Protein AF-A0A2V8R6W8-F1 (afdb_monomer)

Mean predicted aligned error: 9.96 Å

pLDDT: mean 87.08, std 14.96, range [40.53, 98.25]

Secondary structure (DSSP, 8-state):
---------SS---TT-SHHHHHHHHHHHHHHHHHHHHHHTTSPPPPPP--TTSSSSPPPTTT------SSSEEEEEE-TTHHHHHHHHHHTTSS-HHHHHHS-TTEEEEEEEEETTEEEEEEEETTTEEEEEEEES-HHHHHHHHHT----SS----

Solvent-accessible surface area (backbone atoms only — not comparable to full-atom values): 9866 Å² total; per-residue (Å²): 137,85,78,88,73,84,77,83,70,90,83,66,86,50,102,63,69,46,76,66,43,52,50,51,52,53,50,52,50,52,52,51,49,53,53,50,50,57,52,59,73,69,48,81,84,75,87,57,64,63,56,92,90,47,100,51,55,57,61,52,72,89,72,33,53,70,74,96,71,75,67,74,40,78,44,85,38,70,38,84,60,46,47,52,53,52,51,48,33,39,75,73,65,78,39,64,75,66,50,62,76,76,64,50,70,38,63,36,64,24,40,34,36,76,54,96,67,21,26,34,36,39,34,62,39,97,87,78,43,79,47,77,44,80,76,36,78,44,49,69,60,49,50,53,54,56,74,62,62,75,42,48,76,68,90,73,82,134

Structure (mmCIF, N/CA/C/O backbone):
data_AF-A0A2V8R6W8-F1
#
_entry.id   AF-A0A2V8R6W8-F1
#
loop_
_atom_site.group_PDB
_atom_site.id
_atom_site.type_symbol
_atom_site.label_atom_id
_atom_site.label_alt_id
_atom_site.label_comp_id
_atom_site.label_asym_id
_atom_site.label_entity_id
_atom_site.label_seq_id
_atom_site.pdbx_PDB_ins_code
_atom_site.Cartn_x
_atom_site.Cartn_y
_atom_site.Cartn_z
_atom_site.occupancy
_atom_site.B_iso_or_equiv
_atom_site.auth_seq_id
_atom_site.auth_comp_id
_atom_site.auth_asym_id
_atom_site.auth_atom_id
_atom_site.pdbx_PDB_model_num
ATOM 1 N N . MET A 1 1 ? -13.809 2.664 -42.658 1.00 40.53 1 MET A N 1
ATOM 2 C CA . MET A 1 1 ? -12.719 3.177 -43.516 1.00 40.53 1 MET A CA 1
ATOM 3 C C . MET A 1 1 ? -11.707 3.864 -42.614 1.00 40.53 1 MET A C 1
ATOM 5 O O . MET A 1 1 ? -11.888 5.026 -42.283 1.00 40.53 1 MET A O 1
ATOM 9 N N . PHE A 1 2 ? -10.714 3.120 -42.124 1.00 41.25 2 PHE A N 1
ATOM 10 C CA . PHE A 1 2 ? -9.588 3.692 -41.382 1.00 41.25 2 PHE A CA 1
ATOM 11 C C . PHE A 1 2 ? -8.553 4.145 -42.410 1.00 41.25 2 PHE A C 1
ATOM 13 O O . PHE A 1 2 ? -8.098 3.343 -43.218 1.00 41.25 2 PHE A O 1
ATOM 20 N N . SER A 1 3 ? -8.285 5.445 -42.442 1.00 47.53 3 SER A N 1
ATOM 21 C CA . SER A 1 3 ? -7.452 6.107 -43.441 1.00 47.53 3 SER A CA 1
ATOM 22 C C . SER A 1 3 ? -5.973 5.749 -43.295 1.00 47.53 3 SER A C 1
ATOM 24 O O . SER A 1 3 ? -5.399 5.900 -42.214 1.00 47.53 3 SER A O 1
ATOM 26 N N . ASP A 1 4 ? -5.373 5.370 -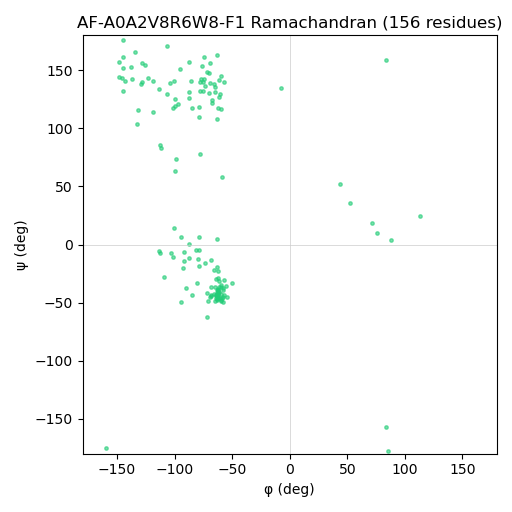44.422 1.00 49.09 4 ASP A N 1
ATOM 27 C CA . ASP A 1 4 ? -3.957 5.111 -44.704 1.00 49.09 4 ASP A CA 1
ATOM 28 C C . ASP A 1 4 ? -3.017 6.312 -44.437 1.00 49.09 4 ASP A C 1
ATOM 30 O O . ASP A 1 4 ? -2.298 6.775 -45.320 1.00 49.09 4 ASP A O 1
ATOM 34 N N . GLN A 1 5 ? -2.980 6.845 -43.213 1.00 49.41 5 GLN A N 1
ATOM 35 C CA . GLN A 1 5 ? -2.079 7.951 -42.840 1.00 49.41 5 GLN A CA 1
ATOM 36 C C . GLN A 1 5 ? -0.815 7.515 -42.080 1.00 49.41 5 GLN A C 1
ATOM 38 O O . GLN A 1 5 ? -0.087 8.354 -41.552 1.00 49.41 5 GLN A O 1
ATOM 43 N N . PHE A 1 6 ? -0.485 6.219 -42.064 1.00 50.97 6 PHE A N 1
ATOM 44 C CA . PHE A 1 6 ? 0.754 5.724 -41.441 1.00 50.97 6 PHE A CA 1
ATOM 45 C C . PHE A 1 6 ? 1.986 5.708 -42.362 1.00 50.97 6 PHE A C 1
ATOM 47 O O . PHE A 1 6 ? 3.076 5.363 -41.912 1.00 50.97 6 PHE A O 1
ATOM 54 N N . ARG A 1 7 ? 1.875 6.136 -43.626 1.00 53.06 7 ARG A N 1
ATOM 55 C CA . ARG A 1 7 ? 3.033 6.313 -44.522 1.00 53.06 7 ARG A CA 1
ATOM 56 C C . ARG A 1 7 ? 3.473 7.775 -44.588 1.00 53.06 7 ARG A C 1
ATOM 58 O O . ARG A 1 7 ? 3.272 8.469 -45.579 1.00 53.06 7 ARG A O 1
ATOM 65 N N . ARG A 1 8 ? 4.111 8.258 -43.519 1.00 51.81 8 ARG A N 1
ATOM 66 C CA . ARG A 1 8 ? 4.866 9.522 -43.552 1.00 51.81 8 ARG A CA 1
ATOM 67 C C . ARG A 1 8 ? 6.233 9.270 -44.206 1.00 51.81 8 ARG A C 1
ATOM 69 O O . ARG A 1 8 ? 7.085 8.639 -43.589 1.00 51.81 8 ARG A O 1
ATOM 76 N N . GLY A 1 9 ? 6.444 9.787 -45.421 1.00 54.50 9 GLY A N 1
ATOM 77 C CA . GLY A 1 9 ? 7.794 10.077 -45.938 1.00 54.50 9 GLY A CA 1
ATOM 78 C C . GLY A 1 9 ? 8.336 9.259 -47.120 1.00 54.50 9 GLY A C 1
ATOM 79 O O . GLY A 1 9 ? 9.550 9.180 -47.263 1.00 54.50 9 GLY A O 1
ATOM 80 N N . GLU A 1 10 ? 7.506 8.664 -47.984 1.00 53.38 10 GLU A N 1
ATOM 81 C CA . GLU A 1 10 ? 8.008 7.865 -49.127 1.00 53.38 10 GLU A CA 1
ATOM 82 C C . GLU A 1 10 ? 8.436 8.686 -50.370 1.00 53.38 10 GLU A C 1
ATOM 84 O O . GLU A 1 10 ? 8.981 8.107 -51.312 1.00 53.38 10 GLU A O 1
ATOM 89 N N . THR A 1 11 ? 8.260 10.017 -50.396 1.00 51.22 11 THR A N 1
ATOM 90 C CA . THR A 1 11 ? 8.500 10.835 -51.608 1.00 51.22 11 THR A CA 1
ATOM 91 C C . THR A 1 11 ? 9.799 11.646 -51.647 1.00 51.22 11 THR A C 1
ATOM 93 O O . THR A 1 11 ? 10.135 12.133 -52.720 1.00 51.22 11 THR A O 1
ATOM 96 N N . ASP A 1 12 ? 10.591 11.716 -50.571 1.00 53.25 12 ASP A N 1
ATOM 97 C CA . ASP A 1 12 ? 11.898 12.402 -50.582 1.00 53.25 12 ASP A CA 1
ATOM 98 C C . ASP A 1 12 ? 13.061 11.411 -50.446 1.00 53.25 12 ASP A C 1
ATOM 100 O O . ASP A 1 12 ? 13.617 11.153 -49.372 1.00 53.25 12 ASP A O 1
ATOM 104 N N . LYS A 1 13 ? 13.446 10.832 -51.588 1.00 53.00 13 LYS A N 1
ATOM 105 C CA . LYS A 1 13 ? 14.647 9.999 -51.722 1.00 53.00 13 LYS A CA 1
ATOM 106 C C . LYS A 1 13 ? 15.896 10.874 -51.799 1.00 53.00 13 LYS A C 1
ATOM 108 O O . LYS A 1 13 ? 16.492 11.030 -52.862 1.00 53.00 13 LYS A O 1
ATOM 113 N N . ASN A 1 14 ? 16.334 11.381 -50.652 1.00 54.47 14 ASN A N 1
ATOM 114 C CA . ASN A 1 14 ? 17.719 11.796 -50.478 1.00 54.47 14 ASN A CA 1
ATOM 115 C C . ASN A 1 14 ? 18.539 10.561 -50.058 1.00 54.47 14 ASN A C 1
ATOM 117 O O . ASN A 1 14 ? 18.069 9.728 -49.291 1.00 54.47 14 ASN A O 1
ATOM 121 N N . LYS A 1 15 ? 19.768 10.377 -50.552 1.00 52.00 15 LYS A N 1
ATOM 122 C CA . LYS A 1 15 ? 20.541 9.113 -50.400 1.00 52.00 15 LYS A CA 1
ATOM 123 C C . LYS A 1 15 ? 20.910 8.714 -48.949 1.00 52.00 15 LYS A C 1
ATOM 125 O O . LYS A 1 15 ? 21.586 7.709 -48.745 1.00 52.00 15 LYS A O 1
ATOM 130 N N . LEU A 1 16 ? 20.441 9.463 -47.950 1.00 52.97 16 LEU A N 1
ATOM 131 C CA . LEU A 1 16 ? 20.618 9.237 -46.512 1.00 52.97 16 LEU A CA 1
ATOM 132 C C . LEU A 1 16 ? 19.304 8.874 -45.779 1.00 52.97 16 LEU A C 1
ATOM 134 O O . LEU A 1 16 ? 19.350 8.486 -44.613 1.00 52.97 16 LEU A O 1
ATOM 138 N N . THR A 1 17 ? 18.141 8.943 -46.439 1.00 52.72 17 THR A N 1
ATOM 139 C CA . THR A 1 17 ? 16.805 8.771 -45.835 1.00 52.72 17 THR A CA 1
ATOM 140 C C . THR A 1 17 ? 16.246 7.360 -46.062 1.00 52.72 17 THR A C 1
ATOM 142 O O . THR A 1 17 ? 15.238 7.151 -46.727 1.00 52.72 17 THR A O 1
ATOM 145 N N . GLY A 1 18 ? 16.920 6.341 -45.524 1.00 62.50 18 GLY A N 1
ATOM 146 C CA . GLY A 1 18 ? 16.451 4.950 -45.598 1.00 62.50 18 GLY A CA 1
ATOM 147 C C . GLY A 1 18 ? 16.772 4.134 -44.347 1.00 62.50 18 GLY A C 1
ATOM 148 O O . GLY A 1 18 ? 17.484 4.598 -43.457 1.00 62.50 18 GLY A O 1
ATOM 149 N N . VAL A 1 19 ? 16.302 2.880 -44.299 1.00 60.59 19 VAL A N 1
ATOM 150 C CA . VAL A 1 19 ? 16.479 1.938 -43.166 1.00 60.59 19 VAL A CA 1
ATOM 151 C C . VAL A 1 19 ? 17.943 1.822 -42.710 1.00 60.59 19 VAL A C 1
ATOM 153 O O . VAL A 1 19 ? 18.207 1.667 -41.523 1.00 60.59 19 VAL A O 1
ATOM 156 N N . ARG A 1 20 ? 18.917 1.938 -43.625 1.00 60.66 20 ARG A N 1
ATOM 157 C CA . ARG A 1 20 ? 20.353 1.918 -43.287 1.00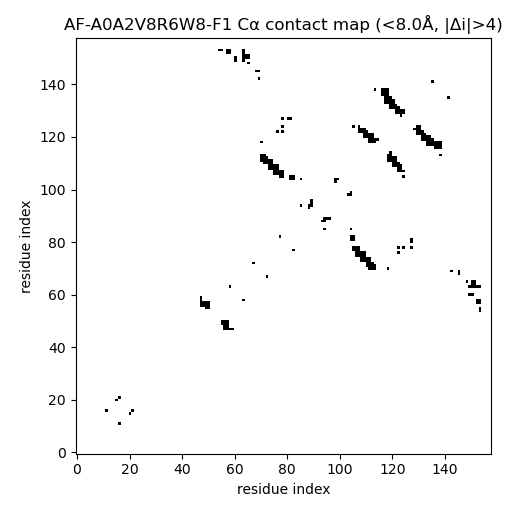 60.66 20 ARG A CA 1
ATOM 158 C C . ARG A 1 20 ? 20.820 3.189 -42.571 1.00 60.66 20 ARG A C 1
ATOM 160 O O . ARG A 1 20 ? 21.553 3.075 -41.599 1.00 60.66 20 ARG A O 1
ATOM 167 N N . GLY A 1 21 ? 20.364 4.368 -43.001 1.00 71.00 21 GLY A N 1
ATOM 168 C CA . GLY A 1 21 ? 20.639 5.633 -42.311 1.00 71.00 21 GLY A CA 1
ATOM 169 C C . GLY A 1 21 ? 20.006 5.658 -40.920 1.00 71.00 21 GLY A C 1
ATOM 170 O O . GLY A 1 21 ? 20.681 5.964 -39.943 1.00 71.00 21 GLY A O 1
ATOM 171 N N . SER A 1 22 ? 18.753 5.201 -40.812 1.00 79.44 22 SER A N 1
ATOM 172 C CA . SER A 1 22 ? 18.066 5.027 -39.525 1.00 79.44 22 SER A CA 1
ATOM 173 C C . SER A 1 22 ? 18.815 4.069 -38.590 1.00 79.44 22 SER A C 1
ATOM 175 O O . SER A 1 22 ? 19.041 4.423 -37.436 1.00 79.44 22 SER A O 1
ATOM 177 N N . LYS A 1 23 ? 19.280 2.912 -39.089 1.00 79.75 23 LYS A N 1
ATOM 178 C CA . LYS A 1 23 ? 20.081 1.958 -38.303 1.00 79.75 23 LYS A CA 1
ATOM 179 C C . LYS A 1 23 ? 21.416 2.540 -37.840 1.00 79.75 23 LYS A C 1
ATOM 181 O O . LYS A 1 23 ? 21.829 2.271 -36.717 1.00 79.75 23 LYS A O 1
ATO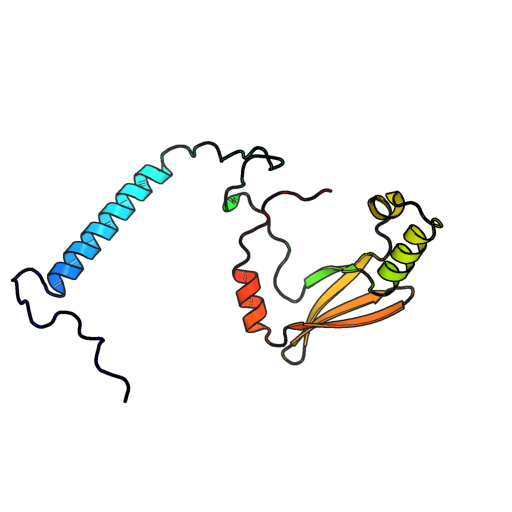M 186 N N . ILE A 1 24 ? 22.102 3.320 -38.675 1.00 86.50 24 ILE A N 1
ATOM 187 C CA . ILE A 1 24 ? 23.367 3.963 -38.289 1.00 86.50 24 ILE A CA 1
ATOM 188 C C . ILE A 1 24 ? 23.115 4.978 -37.174 1.00 86.50 24 ILE A C 1
ATOM 190 O O . ILE A 1 24 ? 23.781 4.917 -36.144 1.00 86.50 24 ILE A O 1
ATOM 194 N N . VAL A 1 25 ? 22.117 5.851 -37.336 1.00 88.69 25 VAL A N 1
ATOM 195 C CA . VAL A 1 25 ? 21.757 6.844 -36.315 1.00 88.69 25 VAL A CA 1
ATOM 196 C C . VAL A 1 25 ? 21.354 6.159 -35.011 1.00 88.69 25 VAL A C 1
ATOM 198 O O . VAL A 1 25 ? 21.902 6.495 -33.969 1.00 88.69 25 VAL A O 1
ATOM 201 N N . SER A 1 26 ? 20.482 5.146 -35.055 1.00 87.75 26 SER A N 1
ATOM 202 C CA . SER A 1 26 ? 20.049 4.438 -33.84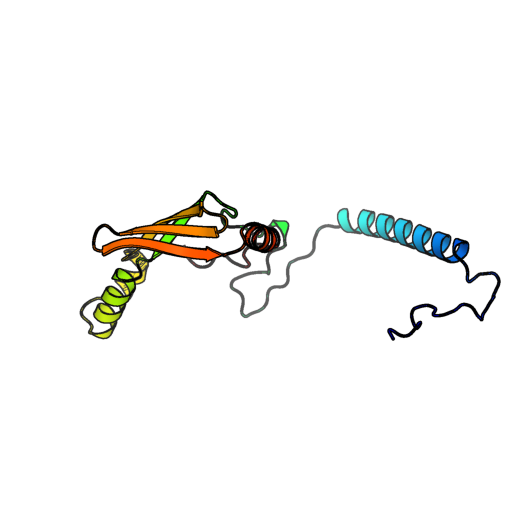4 1.00 87.75 26 SER A CA 1
ATOM 203 C C . SER A 1 26 ? 21.206 3.732 -33.136 1.00 87.75 26 SER A C 1
ATOM 205 O O . SER A 1 26 ? 21.272 3.743 -31.910 1.00 87.75 26 SER A O 1
ATOM 207 N N . THR A 1 27 ? 22.135 3.142 -33.895 1.00 91.56 27 THR A N 1
ATOM 208 C CA . THR A 1 27 ? 23.307 2.458 -33.326 1.00 91.56 27 THR A CA 1
ATOM 209 C C . THR A 1 27 ? 24.262 3.458 -32.681 1.00 91.56 27 THR A C 1
ATOM 211 O O . THR A 1 27 ? 24.726 3.233 -31.567 1.00 91.56 27 THR A O 1
ATOM 214 N N . LEU A 1 28 ? 24.520 4.590 -33.342 1.00 94.81 28 LEU A N 1
ATOM 215 C CA . LEU A 1 28 ? 25.341 5.661 -32.779 1.00 94.81 28 LEU A CA 1
ATOM 216 C C . LEU A 1 28 ? 24.707 6.243 -31.511 1.00 94.81 28 LEU A C 1
ATOM 218 O O . LEU A 1 28 ? 25.413 6.453 -30.526 1.00 94.81 28 LEU A O 1
ATOM 222 N N . SER A 1 29 ? 23.388 6.449 -31.500 1.00 94.69 29 SER A N 1
ATOM 223 C CA . SER A 1 29 ? 22.660 6.908 -30.314 1.00 94.69 29 SER A CA 1
ATOM 224 C C . SER A 1 29 ? 22.742 5.913 -29.153 1.00 94.69 29 SER A C 1
ATOM 226 O O . SER A 1 29 ? 22.984 6.338 -28.027 1.00 94.69 29 SER A O 1
ATOM 228 N N . ASP A 1 30 ? 22.596 4.606 -29.402 1.00 94.69 30 ASP A N 1
ATOM 229 C CA . ASP A 1 30 ? 22.715 3.574 -28.359 1.00 94.69 30 ASP A CA 1
ATOM 230 C C . ASP A 1 30 ? 24.128 3.532 -27.755 1.00 94.69 30 ASP A C 1
ATOM 232 O O . ASP A 1 30 ? 24.295 3.498 -26.534 1.00 94.69 30 ASP A O 1
ATOM 236 N N . VAL A 1 31 ? 25.162 3.619 -28.598 1.00 96.25 31 VAL A N 1
ATOM 237 C CA . VAL A 1 31 ? 26.558 3.687 -28.142 1.00 96.25 31 VAL A CA 1
ATOM 238 C C . VAL A 1 31 ? 26.808 4.954 -27.325 1.00 96.25 31 VAL A C 1
ATOM 240 O O . VAL A 1 31 ? 27.371 4.872 -26.231 1.00 96.25 31 VAL A O 1
ATOM 243 N N . ALA A 1 32 ? 26.358 6.113 -27.810 1.00 96.62 32 ALA A N 1
ATOM 244 C CA . ALA A 1 32 ? 26.491 7.378 -27.094 1.00 96.62 32 ALA A CA 1
ATOM 245 C C . ALA A 1 32 ? 25.783 7.333 -25.730 1.00 96.62 32 ALA A C 1
ATOM 247 O O . ALA A 1 32 ? 26.353 7.755 -24.724 1.00 96.62 32 ALA A O 1
ATOM 248 N N . TRP A 1 33 ? 24.581 6.754 -25.669 1.00 96.19 33 TRP A N 1
ATOM 249 C CA . TRP A 1 33 ? 23.827 6.586 -24.428 1.00 96.19 33 TRP A CA 1
ATOM 250 C C . TRP A 1 33 ? 24.539 5.670 -23.430 1.00 96.19 33 TRP A C 1
ATOM 252 O O . TRP A 1 33 ? 24.643 6.000 -22.248 1.00 96.19 33 TRP A O 1
ATOM 262 N N . LYS A 1 34 ? 25.088 4.543 -23.895 1.00 96.44 34 LYS A N 1
ATOM 263 C CA . LYS A 1 34 ? 25.870 3.624 -23.054 1.00 96.44 34 LYS A CA 1
ATOM 264 C C . LYS A 1 34 ? 27.138 4.282 -22.517 1.00 96.44 34 LYS A C 1
ATOM 266 O O . LYS A 1 34 ? 27.444 4.116 -21.336 1.00 96.44 34 LYS A O 1
ATOM 271 N N . ALA A 1 35 ? 27.847 5.054 -23.341 1.00 96.38 35 ALA A N 1
ATOM 272 C CA . ALA A 1 35 ? 29.013 5.820 -22.907 1.00 96.38 35 ALA A CA 1
ATOM 273 C C . ALA A 1 35 ? 28.631 6.873 -21.853 1.00 96.38 35 ALA A C 1
ATOM 275 O O . ALA A 1 35 ? 29.243 6.919 -20.785 1.00 96.38 35 ALA A O 1
ATOM 276 N N . PHE A 1 36 ? 27.566 7.644 -22.101 1.00 95.75 36 PHE A N 1
ATOM 277 C CA . PHE A 1 36 ? 27.028 8.621 -21.154 1.00 95.75 36 PHE A CA 1
ATOM 278 C C . PHE A 1 36 ? 26.640 7.972 -19.819 1.00 95.75 36 PHE A C 1
ATOM 280 O O . PHE A 1 36 ? 27.096 8.414 -18.767 1.00 95.75 36 PHE A O 1
ATOM 287 N N . GLN A 1 37 ? 25.878 6.873 -19.842 1.00 93.94 37 GLN A N 1
ATOM 288 C CA . GLN A 1 37 ? 25.517 6.142 -18.625 1.00 93.94 37 GLN A CA 1
ATOM 289 C C . GLN A 1 37 ? 26.738 5.590 -17.886 1.00 93.94 37 GLN A C 1
ATOM 291 O O . GLN A 1 37 ? 26.749 5.572 -16.658 1.00 93.94 37 GLN A O 1
ATOM 296 N N . SER A 1 38 ? 27.764 5.139 -18.612 1.00 94.94 38 SER A N 1
ATOM 297 C CA . SER A 1 38 ? 29.005 4.642 -18.016 1.00 94.94 38 SER A CA 1
ATOM 298 C C . SER A 1 38 ? 29.711 5.733 -17.210 1.00 94.94 38 SER A C 1
ATOM 300 O O . SER A 1 38 ? 30.216 5.462 -16.123 1.00 94.94 38 SER A O 1
ATOM 302 N N . VAL A 1 39 ? 29.738 6.969 -17.712 1.00 94.19 39 VAL A N 1
ATOM 303 C CA . VAL A 1 39 ? 30.275 8.118 -16.970 1.00 94.19 39 VAL A CA 1
ATOM 304 C C . VAL A 1 39 ? 29.346 8.492 -15.815 1.00 94.19 39 VAL A C 1
ATOM 306 O O . VAL A 1 39 ? 29.807 8.590 -14.682 1.00 94.19 39 VAL A O 1
ATOM 309 N N . ASN A 1 40 ? 28.040 8.611 -16.068 1.00 91.19 40 ASN A N 1
ATOM 310 C CA . ASN A 1 40 ? 27.051 9.017 -15.067 1.00 91.19 40 ASN A CA 1
ATOM 311 C C . ASN A 1 40 ? 27.034 8.095 -13.834 1.00 91.19 40 ASN A C 1
ATOM 313 O O . ASN A 1 40 ? 26.921 8.579 -12.719 1.00 91.19 40 ASN A O 1
ATOM 317 N N . LYS A 1 41 ? 27.210 6.777 -14.018 1.00 88.00 41 LYS A N 1
ATOM 318 C CA . LYS A 1 41 ? 27.275 5.795 -12.917 1.00 88.00 41 LYS A CA 1
ATOM 319 C C . LYS A 1 41 ? 28.576 5.834 -12.104 1.00 88.00 41 LYS A C 1
ATOM 321 O O . LYS A 1 41 ? 2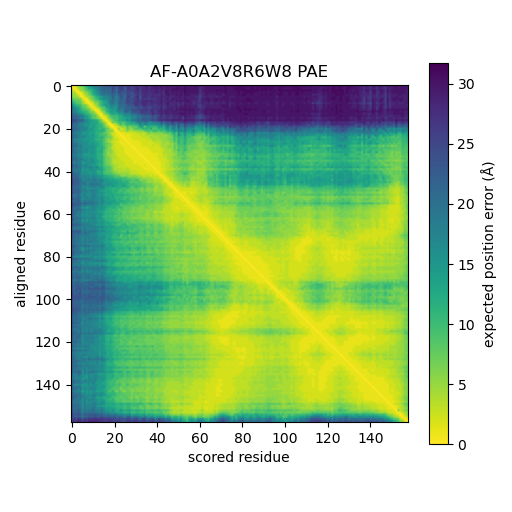8.629 5.221 -11.045 1.00 88.00 41 LYS A O 1
ATOM 326 N N . ARG A 1 42 ? 29.641 6.468 -12.611 1.00 92.56 42 ARG A N 1
ATOM 327 C CA . ARG A 1 42 ? 30.928 6.608 -11.899 1.00 92.56 42 ARG A CA 1
ATOM 328 C C . ARG A 1 42 ? 31.024 7.901 -11.099 1.00 92.56 42 ARG A C 1
ATOM 330 O O . ARG A 1 42 ? 31.872 7.996 -10.218 1.00 92.56 42 ARG A O 1
ATOM 337 N N . LEU A 1 43 ? 30.209 8.895 -11.438 1.00 89.75 43 LEU A N 1
ATOM 338 C CA . LEU A 1 43 ? 30.125 10.124 -10.667 1.00 89.75 43 LEU A CA 1
ATOM 339 C C . LEU A 1 43 ? 29.325 9.856 -9.386 1.00 89.75 43 LEU A C 1
ATOM 341 O O . LEU A 1 43 ? 28.334 9.125 -9.443 1.00 89.75 43 LEU A O 1
ATOM 345 N N . PRO A 1 44 ? 29.742 10.418 -8.239 1.00 85.50 44 PRO A N 1
ATOM 346 C 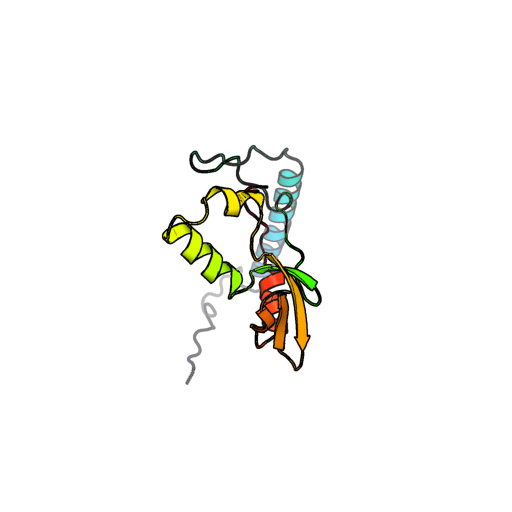CA . PRO A 1 44 ? 28.970 10.300 -7.014 1.00 85.50 44 PRO A CA 1
ATOM 347 C C . PRO A 1 44 ? 27.602 10.953 -7.207 1.00 85.50 44 PRO A C 1
ATOM 349 O O . PRO A 1 44 ? 27.478 11.991 -7.865 1.00 85.50 44 PRO A O 1
ATOM 352 N N . GLU A 1 45 ? 26.571 10.338 -6.636 1.00 83.62 45 GLU A N 1
ATOM 353 C CA . GLU A 1 45 ? 25.227 10.893 -6.700 1.00 83.62 45 GLU A CA 1
ATOM 354 C C . GLU A 1 45 ? 25.159 12.232 -5.953 1.00 83.62 45 GLU A C 1
ATOM 356 O O . GLU A 1 45 ? 25.692 12.378 -4.853 1.00 83.62 45 GLU A O 1
ATOM 361 N N . GLY A 1 46 ? 24.508 13.222 -6.566 1.00 84.75 46 GLY A N 1
ATOM 362 C CA . GLY A 1 46 ? 24.279 14.524 -5.943 1.00 84.75 46 GLY A CA 1
ATOM 363 C C . GLY A 1 46 ? 23.190 14.482 -4.870 1.00 84.75 46 GLY A C 1
ATOM 364 O O . GLY A 1 46 ? 22.331 13.590 -4.857 1.00 84.75 46 GLY A O 1
ATOM 365 N N . GLU A 1 47 ? 23.185 15.500 -4.009 1.00 85.62 47 GLU A N 1
ATOM 366 C CA . GLU A 1 47 ? 22.177 15.650 -2.959 1.00 85.62 47 GLU A CA 1
ATOM 367 C C . GLU A 1 47 ? 20.754 15.684 -3.536 1.00 85.62 47 GLU A C 1
ATOM 369 O O . GLU A 1 47 ? 20.480 16.263 -4.593 1.00 85.62 47 GLU A O 1
ATOM 374 N N . ALA A 1 48 ? 19.824 15.028 -2.843 1.00 88.75 48 ALA A N 1
ATOM 375 C CA . ALA A 1 48 ? 18.422 15.050 -3.223 1.00 88.75 48 ALA A CA 1
ATOM 376 C C . ALA A 1 48 ? 17.784 16.417 -2.938 1.00 88.75 48 ALA A C 1
ATOM 378 O O . ALA A 1 48 ? 18.124 17.107 -1.978 1.00 88.75 48 ALA A O 1
ATOM 379 N N . ILE A 1 49 ? 16.802 16.788 -3.761 1.00 91.69 49 ILE A N 1
ATOM 380 C CA . ILE A 1 49 ? 16.043 18.028 -3.586 1.00 91.69 49 ILE A CA 1
ATOM 381 C C . ILE A 1 49 ? 15.340 17.987 -2.224 1.00 91.69 49 ILE A C 1
ATOM 383 O O . ILE A 1 49 ? 14.629 17.029 -1.914 1.00 91.69 49 ILE A O 1
ATOM 387 N N . ARG A 1 50 ? 15.510 19.049 -1.430 1.00 92.38 50 ARG A N 1
ATOM 388 C CA . ARG A 1 50 ? 14.880 19.207 -0.115 1.00 92.38 50 ARG A CA 1
ATOM 389 C C . ARG A 1 50 ? 13.862 20.351 -0.138 1.00 92.38 50 ARG A C 1
ATOM 391 O O . ARG A 1 50 ? 14.209 21.490 0.182 1.00 92.38 50 ARG A O 1
ATOM 398 N N . PRO A 1 51 ? 12.613 20.091 -0.554 1.00 91.50 51 PRO A N 1
ATOM 399 C CA . PRO A 1 51 ? 11.591 21.125 -0.554 1.00 91.50 51 PRO A CA 1
ATOM 400 C C . PRO A 1 51 ? 11.190 21.490 0.882 1.00 91.50 51 PRO A C 1
ATOM 402 O O . PRO A 1 51 ? 11.160 20.639 1.765 1.00 91.50 51 PRO A O 1
ATOM 405 N N . LYS A 1 52 ? 10.831 22.760 1.112 1.00 94.38 52 LYS A N 1
ATOM 406 C CA . LYS A 1 52 ? 10.481 23.275 2.452 1.00 94.38 52 LYS A CA 1
ATOM 407 C C . LYS A 1 52 ? 9.247 22.613 3.080 1.00 94.38 52 LYS A C 1
ATOM 409 O O . LYS A 1 52 ? 9.091 22.674 4.290 1.00 94.38 52 LYS A O 1
ATOM 414 N N . TRP A 1 53 ? 8.364 22.035 2.264 1.00 89.62 53 TRP A N 1
ATOM 415 C CA . TRP A 1 53 ? 7.121 21.402 2.715 1.00 89.62 53 TRP A CA 1
ATOM 416 C C . TRP A 1 53 ? 7.291 19.928 3.109 1.00 89.62 53 TRP A C 1
ATOM 418 O O . TRP A 1 53 ? 6.371 19.355 3.684 1.00 89.62 53 TRP A O 1
ATOM 428 N N . ALA A 1 54 ? 8.428 19.303 2.791 1.00 90.00 54 ALA A N 1
ATOM 429 C CA . ALA A 1 54 ? 8.663 17.893 3.078 1.00 90.00 54 ALA A CA 1
ATOM 430 C C . ALA A 1 54 ? 9.425 17.705 4.401 1.00 90.00 54 ALA A C 1
ATOM 432 O O . ALA A 1 54 ? 10.258 18.544 4.754 1.00 90.00 54 ALA A O 1
ATOM 433 N N . PRO A 1 55 ? 9.214 16.578 5.106 1.00 89.06 55 PRO A N 1
ATOM 434 C CA . PRO A 1 55 ? 9.937 16.279 6.343 1.00 89.06 55 PRO A CA 1
ATOM 435 C C . PRO A 1 55 ? 11.445 16.059 6.119 1.00 89.06 55 PRO A C 1
ATOM 437 O O . PRO A 1 55 ? 12.242 16.231 7.039 1.00 89.06 55 PRO A O 1
ATOM 440 N N . GLY A 1 56 ? 11.863 15.719 4.895 1.00 88.88 56 GLY A N 1
ATOM 441 C CA . GLY A 1 56 ? 13.261 15.488 4.536 1.00 88.88 56 GLY A CA 1
ATOM 442 C C . GLY A 1 56 ? 13.523 15.610 3.029 1.00 88.88 56 GLY A C 1
ATOM 443 O O . GLY A 1 56 ? 12.626 15.994 2.275 1.00 88.88 56 GLY A O 1
ATOM 444 N N . PRO A 1 57 ? 14.756 15.319 2.576 1.00 91.62 57 PRO A N 1
ATOM 445 C CA . PRO A 1 57 ? 15.084 15.234 1.153 1.00 91.62 57 PRO A CA 1
ATOM 446 C C . PRO A 1 57 ? 14.252 14.156 0.448 1.00 91.62 57 PRO A C 1
ATOM 448 O O . PRO A 1 57 ? 13.961 13.120 1.040 1.00 91.62 57 PRO A O 1
ATOM 451 N N . LEU A 1 58 ? 13.881 14.384 -0.815 1.00 90.50 58 LEU A N 1
ATOM 452 C CA . LEU A 1 58 ? 13.129 13.399 -1.599 1.00 90.50 58 LEU A CA 1
ATOM 453 C C . LEU A 1 58 ? 13.929 12.097 -1.764 1.00 90.50 58 LEU A C 1
ATOM 455 O O . LEU A 1 58 ? 15.053 12.128 -2.265 1.00 90.50 58 LEU A O 1
ATOM 459 N N . LEU A 1 59 ? 13.323 10.961 -1.408 1.00 90.75 59 LEU A N 1
ATOM 460 C CA . LEU A 1 59 ? 13.961 9.650 -1.531 1.00 90.75 59 LEU A CA 1
ATOM 461 C C . LEU A 1 59 ? 14.205 9.265 -2.993 1.00 90.75 59 LEU A C 1
ATOM 463 O O . LEU A 1 59 ? 13.325 9.413 -3.858 1.00 90.75 59 LEU A O 1
ATOM 467 N N . LYS A 1 60 ? 15.384 8.696 -3.256 1.00 89.19 60 LYS A N 1
ATOM 468 C CA . LYS A 1 60 ? 15.691 8.033 -4.528 1.00 89.19 60 LYS A CA 1
ATOM 469 C C . LYS A 1 60 ? 14.884 6.746 -4.648 1.00 89.19 60 LYS A C 1
ATOM 471 O O . LYS A 1 60 ? 14.495 6.151 -3.650 1.00 89.19 60 LYS A O 1
ATOM 476 N N . SER A 1 61 ? 14.654 6.275 -5.872 1.00 88.50 61 SER A N 1
ATOM 477 C CA . SER A 1 61 ? 13.820 5.089 -6.121 1.00 88.50 61 SER A CA 1
ATOM 478 C C . SER A 1 61 ? 14.271 3.843 -5.351 1.00 88.50 61 SER A C 1
ATOM 480 O O . SER A 1 61 ? 13.422 3.090 -4.890 1.00 88.50 61 SER A O 1
ATOM 482 N N . TYR A 1 62 ? 15.580 3.647 -5.175 1.00 88.31 62 TYR A N 1
ATOM 483 C CA . TYR A 1 62 ? 16.151 2.508 -4.448 1.00 88.31 62 TYR A CA 1
ATOM 484 C C . TYR A 1 62 ? 16.112 2.658 -2.915 1.00 88.31 62 TYR A C 1
ATOM 486 O O . TYR A 1 62 ? 16.350 1.687 -2.206 1.00 88.31 62 TYR A O 1
ATOM 494 N N . GLU A 1 63 ? 15.824 3.854 -2.395 1.00 89.56 63 GLU A N 1
ATOM 495 C CA . GLU A 1 63 ? 15.680 4.124 -0.953 1.00 89.56 63 GLU A CA 1
ATOM 496 C C . GLU A 1 63 ? 14.229 3.967 -0.489 1.00 89.56 63 GLU A C 1
ATOM 498 O O . GLU A 1 63 ? 13.944 3.920 0.710 1.00 89.56 63 GLU A O 1
ATOM 503 N N . ARG A 1 64 ? 13.287 3.912 -1.435 1.00 91.31 64 ARG A N 1
ATOM 504 C CA . ARG A 1 64 ? 11.865 3.801 -1.129 1.00 91.31 64 ARG A CA 1
ATOM 505 C C . ARG A 1 64 ? 11.538 2.392 -0.657 1.00 91.31 64 ARG A C 1
ATOM 507 O O . ARG A 1 64 ? 11.950 1.398 -1.247 1.00 91.31 64 ARG A O 1
ATOM 514 N N . SER A 1 65 ? 10.726 2.314 0.390 1.00 90.38 65 SER A N 1
ATOM 515 C CA . SER A 1 65 ? 10.188 1.047 0.889 1.00 90.38 65 SER A CA 1
ATOM 516 C C . SER A 1 65 ? 8.893 0.676 0.167 1.00 90.38 65 SER A C 1
ATOM 518 O O . SER A 1 65 ? 8.180 1.545 -0.336 1.00 90.38 65 SER A O 1
ATOM 520 N N . ALA A 1 66 ? 8.547 -0.609 0.156 1.00 90.00 66 ALA A N 1
ATOM 521 C CA . ALA A 1 66 ? 7.253 -1.091 -0.313 1.00 90.00 66 ALA A CA 1
ATOM 522 C C . ALA A 1 66 ? 6.552 -1.905 0.783 1.00 90.00 66 ALA A C 1
ATOM 524 O O . ALA A 1 66 ? 7.224 -2.588 1.557 1.00 90.00 66 ALA A O 1
ATOM 525 N N . PRO A 1 67 ? 5.213 -1.818 0.910 1.00 89.00 67 PRO A N 1
ATOM 526 C CA . PRO A 1 67 ? 4.472 -2.798 1.696 1.00 89.00 67 PRO A CA 1
ATOM 527 C C . PRO A 1 67 ? 4.607 -4.198 1.076 1.00 89.00 67 PRO A C 1
ATOM 529 O O . PRO A 1 67 ? 4.959 -4.308 -0.098 1.00 89.00 67 PRO A O 1
ATOM 532 N N . PRO A 1 68 ? 4.292 -5.266 1.828 1.00 91.06 68 PRO A N 1
ATOM 533 C CA . PRO A 1 68 ? 4.048 -6.562 1.212 1.00 91.06 68 PRO A CA 1
ATOM 534 C C . PRO A 1 68 ? 2.879 -6.419 0.227 1.00 91.06 68 PRO A C 1
ATOM 536 O O . PRO A 1 68 ? 1.767 -6.066 0.625 1.00 91.06 68 PRO A O 1
ATOM 539 N N . LEU A 1 69 ? 3.164 -6.639 -1.054 1.00 93.31 69 LEU A N 1
ATOM 540 C CA . LEU A 1 69 ? 2.209 -6.639 -2.162 1.00 93.31 69 LEU A CA 1
ATOM 541 C C . LEU A 1 69 ? 1.973 -8.079 -2.637 1.00 93.31 69 LEU A C 1
ATOM 543 O O . LEU A 1 69 ? 2.670 -9.001 -2.214 1.00 93.31 69 LEU A O 1
ATOM 547 N N . GLY A 1 70 ? 0.996 -8.260 -3.513 1.00 94.81 70 GLY A N 1
ATOM 548 C CA . GLY A 1 70 ? 0.532 -9.546 -4.006 1.00 94.81 70 GLY A CA 1
ATOM 549 C C . GLY A 1 70 ? -0.511 -10.181 -3.094 1.00 94.81 70 GLY A C 1
ATOM 550 O O . GLY A 1 70 ? -0.929 -9.623 -2.076 1.00 94.81 70 GLY A O 1
ATOM 551 N N . PHE A 1 71 ? -0.934 -11.378 -3.475 1.00 95.50 71 PHE A N 1
ATOM 552 C CA . PHE A 1 71 ? -1.832 -12.228 -2.708 1.00 95.50 71 PHE A CA 1
ATOM 553 C C . PHE A 1 71 ? -1.445 -13.699 -2.945 1.00 95.50 71 PHE A C 1
ATOM 555 O O . PHE A 1 71 ? -1.027 -14.045 -4.049 1.00 95.50 71 PHE A O 1
ATOM 562 N N . PRO A 1 72 ? -1.542 -14.569 -1.924 1.00 96.19 72 PRO A N 1
ATOM 563 C CA . PRO A 1 72 ? -2.115 -14.310 -0.606 1.00 96.19 72 PRO A CA 1
ATOM 564 C C . PRO A 1 72 ? -1.182 -13.514 0.322 1.00 96.19 72 PRO A C 1
ATOM 566 O O . PRO A 1 72 ? 0.027 -13.734 0.337 1.00 96.19 72 PRO A O 1
ATOM 569 N N . ARG A 1 73 ? -1.740 -12.606 1.132 1.00 96.50 73 ARG A N 1
ATOM 570 C CA . ARG A 1 73 ? -0.992 -11.893 2.184 1.00 96.50 73 ARG A CA 1
ATOM 571 C C . ARG A 1 73 ? -1.858 -11.552 3.388 1.00 96.50 73 ARG A C 1
ATOM 573 O O . ARG A 1 73 ? -3.073 -11.425 3.270 1.00 96.50 73 ARG A O 1
ATOM 580 N N . GLU A 1 74 ? -1.214 -11.354 4.533 1.00 96.44 74 GLU A N 1
ATOM 581 C CA . GLU A 1 74 ? -1.842 -10.771 5.719 1.00 96.44 74 GLU A CA 1
ATOM 582 C C . GLU A 1 74 ? -1.457 -9.292 5.841 1.00 96.44 74 GLU A C 1
ATOM 584 O O . GLU A 1 74 ? -0.324 -8.899 5.554 1.00 96.44 74 GLU A O 1
ATOM 589 N N . THR A 1 75 ? -2.413 -8.457 6.235 1.00 95.00 75 THR A N 1
ATOM 590 C CA . THR A 1 75 ? -2.215 -7.023 6.441 1.00 95.00 75 THR A CA 1
ATOM 591 C C . THR A 1 75 ? -3.065 -6.523 7.602 1.00 95.00 75 THR A C 1
ATOM 593 O O . THR A 1 75 ? -4.039 -7.168 7.997 1.00 95.00 75 THR A O 1
ATOM 596 N N . ASP A 1 76 ? -2.708 -5.363 8.138 1.00 94.25 76 ASP A N 1
ATOM 597 C CA . ASP A 1 76 ? -3.523 -4.667 9.124 1.00 94.25 76 ASP A CA 1
ATOM 598 C C . ASP A 1 76 ? -4.687 -3.966 8.422 1.00 94.25 76 ASP A C 1
ATOM 600 O O . ASP A 1 76 ? -4.534 -3.312 7.388 1.00 94.25 76 ASP A O 1
ATOM 604 N N . SER A 1 77 ? -5.887 -4.142 8.962 1.00 95.12 77 SER A N 1
ATOM 605 C CA . SER A 1 77 ? -7.114 -3.522 8.476 1.00 95.12 77 SER A CA 1
ATOM 606 C C . SER A 1 77 ? -7.903 -2.972 9.650 1.00 95.12 77 SER A C 1
ATOM 608 O O . SER A 1 77 ? -7.684 -3.326 10.805 1.00 95.12 77 SER A O 1
ATOM 610 N N . LEU A 1 78 ? -8.879 -2.126 9.350 1.00 95.12 78 LEU A N 1
ATOM 611 C CA . LEU A 1 78 ? -9.786 -1.605 10.355 1.00 95.12 78 LEU A CA 1
ATOM 612 C C . LEU A 1 78 ? -11.148 -2.295 10.270 1.00 95.12 78 LEU A C 1
ATOM 614 O O . LEU A 1 78 ? -11.705 -2.519 9.184 1.00 95.12 78 LEU A O 1
ATOM 618 N N . CYS A 1 79 ? -11.724 -2.598 11.431 1.00 96.50 79 CYS A N 1
ATOM 619 C CA . CYS A 1 79 ? -13.100 -3.056 11.530 1.00 96.50 79 CYS A CA 1
ATOM 620 C C . CYS A 1 79 ? -14.060 -1.914 11.138 1.00 96.50 79 CYS A C 1
ATOM 622 O O . CYS A 1 79 ? -14.087 -0.873 11.801 1.00 96.50 79 CYS A O 1
ATOM 624 N N . PRO A 1 80 ? -14.921 -2.101 10.119 1.00 95.62 80 PRO A N 1
ATOM 625 C CA . PRO A 1 80 ? -15.794 -1.039 9.616 1.00 95.62 80 PRO A CA 1
ATOM 626 C C . PRO A 1 80 ? -16.894 -0.630 10.608 1.00 95.62 80 PRO A C 1
ATOM 628 O O . PRO A 1 80 ? -17.550 0.394 10.407 1.00 95.62 80 PRO A O 1
ATOM 631 N N . ARG A 1 81 ? -17.123 -1.428 11.661 1.00 97.00 81 ARG A N 1
ATOM 632 C CA . ARG A 1 81 ? -18.041 -1.106 12.759 1.00 97.00 81 ARG A CA 1
ATOM 633 C C . ARG A 1 81 ? -17.311 -0.452 13.935 1.00 97.00 81 ARG A C 1
ATOM 635 O O . ARG A 1 81 ? -17.727 0.636 14.319 1.00 97.00 81 ARG A O 1
ATOM 642 N N . CYS A 1 82 ? -16.196 -1.013 14.424 1.00 95.62 82 CYS A N 1
ATOM 643 C CA . CYS A 1 82 ? -15.414 -0.390 15.507 1.00 95.62 82 CYS A CA 1
ATOM 644 C C . CYS A 1 82 ? -15.014 1.050 15.171 1.00 95.62 82 CYS A C 1
ATOM 646 O O . CYS A 1 82 ? -15.210 1.934 15.992 1.00 95.62 82 CYS A O 1
ATOM 648 N N . VAL A 1 83 ? -14.532 1.318 13.951 1.00 93.81 83 VAL A N 1
ATOM 649 C CA . VAL A 1 83 ? -14.113 2.679 13.564 1.00 93.81 83 VAL A CA 1
ATOM 650 C C . VAL A 1 83 ? -15.260 3.685 13.668 1.00 93.81 83 VAL A C 1
ATOM 652 O O . VAL A 1 83 ? -15.044 4.827 14.064 1.00 93.81 83 VAL A O 1
ATOM 655 N N . LYS A 1 84 ? -16.492 3.276 13.339 1.00 94.50 84 LYS A N 1
ATOM 656 C CA . LYS A 1 84 ? -17.669 4.147 13.466 1.00 94.50 84 LYS A CA 1
ATOM 657 C C . LYS A 1 84 ? -18.008 4.401 14.930 1.00 94.50 84 LYS A C 1
ATOM 659 O O . LYS A 1 84 ? -18.238 5.545 15.292 1.00 94.50 84 LYS A O 1
ATOM 664 N N . GLU A 1 85 ? -17.995 3.354 15.752 1.00 95.31 85 GLU A N 1
ATOM 665 C CA . GLU A 1 85 ? -18.261 3.453 17.191 1.00 95.31 85 GLU A CA 1
ATOM 666 C C . GLU A 1 85 ? -17.258 4.379 17.883 1.00 95.31 85 GLU A C 1
ATOM 668 O O . GLU A 1 85 ? -17.661 5.292 18.596 1.00 95.31 85 GLU A O 1
ATOM 673 N N . VAL A 1 86 ? -15.961 4.198 17.619 1.00 93.75 86 VAL A N 1
ATOM 674 C CA . VAL A 1 86 ? -14.905 5.024 18.213 1.00 93.75 86 VAL A CA 1
ATOM 675 C C . VAL A 1 86 ? -15.004 6.465 17.720 1.00 93.75 86 VAL A C 1
ATOM 677 O O . VAL A 1 86 ? -14.909 7.400 18.510 1.00 93.75 86 VAL A O 1
ATOM 680 N N . ARG A 1 87 ? -15.259 6.672 16.422 1.00 93.00 87 ARG A N 1
ATOM 681 C CA . ARG A 1 87 ? -15.473 8.017 15.878 1.00 93.00 87 ARG A CA 1
ATOM 682 C C . ARG A 1 87 ? -16.639 8.726 16.570 1.00 93.00 87 ARG A C 1
ATOM 684 O O . ARG A 1 87 ? -16.501 9.896 16.906 1.00 93.00 87 ARG A O 1
ATOM 691 N N . THR A 1 88 ? -17.765 8.044 16.771 1.00 95.31 88 THR A N 1
ATOM 692 C CA . THR A 1 88 ? -18.912 8.596 17.505 1.00 95.31 88 THR A CA 1
ATOM 693 C C . THR A 1 88 ? -18.534 8.909 18.950 1.00 95.31 88 THR A C 1
ATOM 695 O O . THR A 1 88 ? -18.766 10.023 19.397 1.00 95.31 88 THR A O 1
ATOM 698 N N . ALA A 1 89 ? -17.845 7.994 19.636 1.00 93.69 89 ALA A N 1
ATOM 699 C CA . ALA A 1 89 ? -17.402 8.192 21.013 1.00 93.69 89 ALA A CA 1
ATOM 700 C C . ALA A 1 89 ? -16.508 9.433 21.190 1.00 93.69 89 ALA A C 1
ATOM 702 O O . ALA A 1 89 ? -16.654 10.160 22.176 1.00 93.69 89 ALA A O 1
ATOM 703 N N . VAL A 1 90 ? -15.618 9.698 20.227 1.00 93.31 90 VAL A N 1
ATOM 704 C CA . VAL A 1 90 ? -14.771 10.901 20.205 1.00 93.31 90 VAL A CA 1
ATOM 705 C C . VAL A 1 90 ? -15.596 12.164 19.952 1.00 93.31 90 VAL A C 1
ATOM 707 O O . VAL A 1 90 ? -15.401 13.163 20.639 1.00 93.31 90 VAL A O 1
ATOM 710 N N . ILE A 1 91 ? -16.533 12.132 18.997 1.00 94.06 91 ILE A N 1
ATOM 711 C CA . ILE A 1 91 ? -17.415 13.275 18.695 1.00 94.06 91 ILE A CA 1
ATOM 712 C C . ILE A 1 91 ? -18.291 13.629 19.904 1.00 94.06 91 ILE A C 1
ATOM 714 O O . ILE A 1 91 ? -18.468 14.807 20.206 1.00 94.06 91 ILE A O 1
ATOM 718 N N . ASP A 1 92 ? -18.778 12.618 20.616 1.00 95.75 92 ASP A N 1
ATOM 719 C CA . ASP A 1 92 ? -19.626 12.778 21.797 1.00 95.75 92 ASP A CA 1
ATOM 720 C C . ASP A 1 92 ? -18.822 13.141 23.063 1.00 95.75 92 ASP A C 1
ATOM 722 O O . ASP A 1 92 ? -19.399 13.382 24.122 1.00 95.75 92 ASP A O 1
ATOM 726 N N . GLY A 1 93 ? -17.485 13.174 22.982 1.00 93.56 93 GLY A N 1
ATOM 727 C CA . GLY A 1 93 ? -16.594 13.510 24.099 1.00 93.56 93 GLY A CA 1
ATOM 728 C C . GLY A 1 93 ? -16.421 12.398 25.140 1.00 93.56 93 GLY A C 1
ATOM 729 O O . GLY A 1 93 ? -15.846 12.632 26.200 1.00 93.56 93 GLY A O 1
ATOM 730 N N . THR A 1 94 ? -16.897 11.184 24.857 1.00 93.50 94 THR A N 1
ATOM 731 C CA . THR A 1 94 ? -16.775 10.019 25.756 1.00 93.50 94 THR A CA 1
ATOM 732 C C . THR A 1 94 ? -15.392 9.364 25.718 1.00 93.50 94 THR A C 1
ATOM 734 O O . THR A 1 94 ? -15.031 8.620 26.625 1.00 93.50 94 THR A O 1
ATOM 737 N N . THR A 1 95 ? -14.604 9.620 24.673 1.00 89.81 95 THR A N 1
ATOM 738 C CA . THR A 1 95 ? -13.229 9.127 24.510 1.00 89.81 95 THR A CA 1
ATOM 739 C C . THR A 1 95 ? -12.349 10.253 23.973 1.00 89.81 95 THR A C 1
ATOM 741 O O . THR A 1 95 ? -12.800 11.055 23.156 1.00 89.81 95 THR A O 1
ATOM 744 N N . SER A 1 96 ? -11.099 10.342 24.436 1.00 90.56 96 SER A N 1
ATOM 745 C CA . SER A 1 96 ? -10.153 11.354 23.959 1.00 90.56 96 SER A CA 1
ATOM 746 C C . SER A 1 96 ? -9.598 10.998 22.577 1.00 90.56 96 SER A C 1
ATOM 748 O O . SER A 1 96 ? -9.490 9.830 22.207 1.00 90.56 96 SER A O 1
ATOM 750 N N . LEU A 1 97 ? -9.189 12.013 21.810 1.00 87.00 97 LEU A N 1
ATOM 751 C CA . LEU A 1 97 ? -8.540 11.801 20.512 1.00 87.00 97 LEU A CA 1
ATOM 752 C C . LEU A 1 97 ? -7.223 11.012 20.640 1.00 87.00 97 LEU A C 1
ATOM 754 O O . LEU A 1 97 ? -6.870 10.250 19.747 1.00 87.00 97 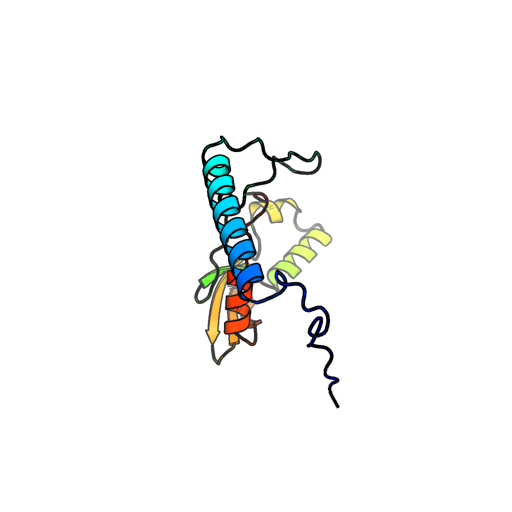LEU A O 1
ATOM 758 N N . GLU A 1 98 ? -6.520 11.168 21.762 1.00 86.88 98 GLU A N 1
ATOM 759 C CA . GLU A 1 98 ? -5.240 10.510 22.051 1.00 86.88 98 GLU A CA 1
ATOM 760 C C . GLU A 1 98 ? -5.350 8.978 22.094 1.00 86.88 98 GLU A C 1
ATOM 762 O O . GLU A 1 98 ? -4.398 8.290 21.726 1.00 86.88 98 GLU A O 1
ATOM 767 N N . SER A 1 99 ? -6.517 8.433 22.463 1.00 83.69 99 SER A N 1
ATOM 768 C CA . SER A 1 99 ? -6.773 6.983 22.421 1.00 83.69 99 SER A CA 1
ATOM 769 C C . SER A 1 99 ? -6.613 6.425 20.998 1.00 83.69 99 SER A C 1
ATOM 771 O O . SER A 1 99 ? -6.042 5.350 20.823 1.00 83.69 99 SER A O 1
ATOM 773 N N . LEU A 1 100 ? -6.976 7.185 19.952 1.00 83.12 100 LEU A N 1
ATOM 774 C CA . LEU A 1 100 ? -6.778 6.753 18.560 1.00 83.12 100 LEU A CA 1
ATOM 775 C C . LEU A 1 100 ? -5.306 6.596 18.173 1.00 83.12 100 LEU A C 1
ATOM 777 O O . LEU A 1 100 ? -5.002 5.800 17.289 1.00 83.12 100 LEU A O 1
ATOM 781 N N . MET A 1 101 ? -4.419 7.380 18.788 1.00 81.81 101 MET A N 1
ATOM 782 C CA . MET A 1 101 ? -2.998 7.390 18.443 1.00 81.81 101 MET A CA 1
ATOM 783 C C . MET A 1 101 ? -2.241 6.230 19.089 1.00 81.81 101 MET A C 1
ATOM 785 O O . MET A 1 101 ? -1.302 5.733 18.486 1.00 81.81 101 MET A O 1
ATOM 789 N N . ASN A 1 102 ? -2.649 5.809 20.291 1.00 83.88 102 ASN A N 1
ATOM 790 C CA . ASN A 1 102 ? -1.882 4.854 21.097 1.00 83.88 102 ASN A CA 1
ATOM 791 C C . ASN A 1 102 ? -2.534 3.466 21.202 1.00 83.88 102 ASN A C 1
ATOM 793 O O . ASN A 1 102 ? -1.838 2.478 21.411 1.00 83.88 102 ASN A O 1
ATOM 797 N N . GLU A 1 103 ? -3.865 3.373 21.111 1.00 86.81 103 GLU A N 1
ATOM 798 C CA . GLU A 1 103 ? -4.600 2.125 21.381 1.00 86.81 103 GLU A CA 1
ATOM 799 C C . GLU A 1 103 ? -5.032 1.393 20.104 1.00 86.81 103 GLU A C 1
ATOM 801 O O . GLU A 1 103 ? -5.497 0.257 20.181 1.00 86.81 103 GLU A O 1
ATOM 806 N N . HIS A 1 104 ? -4.907 2.041 18.939 1.00 88.50 104 HIS A N 1
ATOM 807 C CA . HIS A 1 104 ? -5.310 1.521 17.625 1.00 88.50 104 HIS A CA 1
ATOM 808 C C . HIS A 1 104 ? -6.685 0.818 17.631 1.00 88.50 104 HIS A C 1
ATOM 810 O O . HIS A 1 104 ? -6.833 -0.331 17.193 1.00 88.50 104 HIS A O 1
ATOM 816 N N . PRO A 1 105 ? -7.739 1.476 18.150 1.00 90.75 105 PRO A N 1
ATOM 817 C CA . PRO A 1 105 ? -8.997 0.805 18.417 1.00 90.75 105 PRO A CA 1
ATOM 818 C C . PRO A 1 105 ? -9.680 0.368 17.116 1.00 90.75 105 PRO A C 1
ATOM 820 O O . PRO A 1 105 ? -9.983 1.163 16.224 1.00 90.75 105 PRO A O 1
ATOM 823 N N . GLY A 1 106 ? -9.971 -0.929 17.027 1.00 92.06 106 GLY A N 1
ATOM 824 C CA . GLY A 1 106 ? -10.590 -1.529 15.847 1.00 92.06 106 GLY A CA 1
ATOM 825 C C . GLY A 1 106 ? -9.609 -1.997 14.775 1.00 92.06 106 GLY A C 1
ATOM 826 O O . GLY A 1 106 ? -10.079 -2.470 13.738 1.00 92.06 10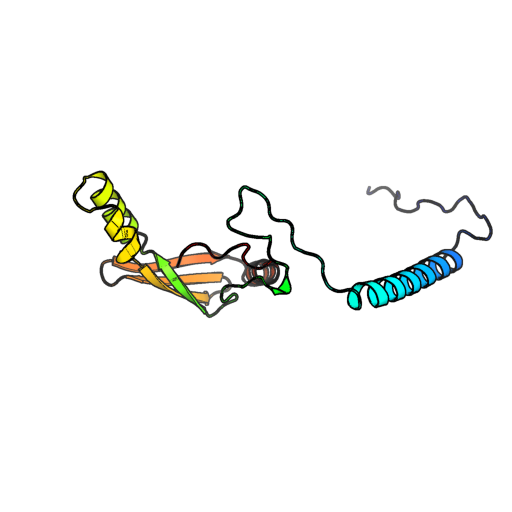6 GLY A O 1
ATOM 827 N N . GLU A 1 107 ? -8.301 -1.910 15.017 1.00 95.38 107 GLU A N 1
ATOM 828 C CA . GLU A 1 107 ? -7.294 -2.599 14.213 1.00 95.38 107 GLU A CA 1
ATOM 829 C C . GLU A 1 107 ? -7.435 -4.121 14.355 1.00 95.38 107 GLU A C 1
ATOM 831 O O . GLU A 1 107 ? -7.590 -4.659 15.453 1.00 95.38 107 GLU A O 1
ATOM 836 N N . ILE A 1 108 ? -7.450 -4.817 13.221 1.00 96.62 108 ILE A N 1
ATOM 837 C CA . ILE A 1 108 ? -7.571 -6.272 13.122 1.00 96.62 108 ILE A CA 1
ATOM 838 C C . ILE A 1 108 ? -6.742 -6.790 11.947 1.00 96.62 108 ILE A C 1
ATOM 840 O O . ILE A 1 108 ? -6.589 -6.112 10.930 1.00 96.62 108 ILE A O 1
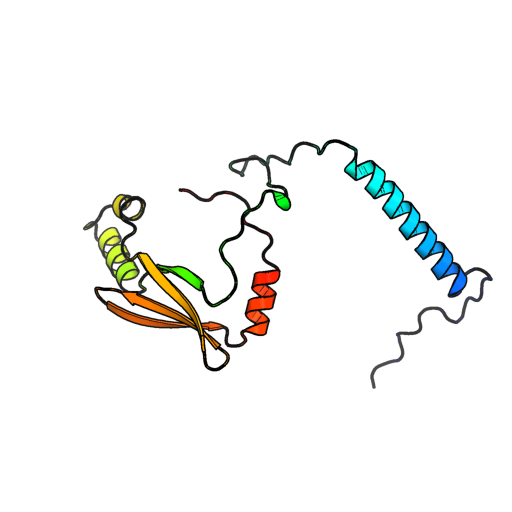ATOM 844 N N . LYS A 1 109 ? -6.270 -8.036 12.045 1.00 96.94 109 LYS A N 1
ATOM 845 C CA . LYS A 1 109 ? -5.633 -8.716 10.913 1.00 96.94 109 LYS A CA 1
ATOM 846 C C . LYS A 1 109 ? -6.656 -9.037 9.827 1.00 96.94 109 LYS A C 1
ATOM 848 O O . LYS A 1 109 ? -7.783 -9.461 10.107 1.00 96.94 109 LYS A O 1
ATOM 853 N N . ALA A 1 110 ? -6.242 -8.842 8.584 1.00 97.56 110 ALA A N 1
ATOM 854 C CA . ALA A 1 110 ? -7.005 -9.172 7.397 1.00 97.56 110 ALA A CA 1
ATOM 855 C C . ALA A 1 110 ? -6.163 -10.006 6.433 1.00 97.56 110 ALA A C 1
ATOM 857 O O . ALA A 1 110 ? -4.996 -9.708 6.187 1.00 97.56 110 ALA A O 1
ATOM 858 N N . GLN A 1 111 ? -6.781 -11.026 5.853 1.00 97.88 111 GLN A N 1
ATOM 859 C CA . GLN A 1 111 ? -6.186 -11.859 4.818 1.00 97.88 111 GLN A CA 1
ATOM 860 C C . GLN A 1 111 ? -6.696 -11.404 3.458 1.00 97.88 111 GLN A C 1
ATOM 862 O O . GLN A 1 111 ? -7.904 -11.346 3.237 1.00 97.88 111 GLN A O 1
ATOM 867 N N . ILE A 1 112 ? -5.778 -11.089 2.555 1.00 98.06 112 ILE A N 1
ATOM 868 C CA . ILE A 1 112 ? -6.065 -10.810 1.152 1.00 98.06 112 ILE A CA 1
ATOM 869 C C . ILE A 1 112 ? -5.741 -12.079 0.378 1.00 98.06 112 ILE A C 1
ATOM 871 O O . ILE A 1 112 ? -4.598 -12.533 0.407 1.00 98.06 112 ILE A O 1
ATOM 875 N N . VAL A 1 113 ? -6.736 -12.659 -0.285 1.00 97.81 113 VAL A N 1
ATOM 876 C CA . VAL A 1 113 ? -6.621 -13.937 -1.002 1.00 97.81 113 VAL A CA 1
ATOM 877 C C . VAL A 1 113 ? -7.338 -13.867 -2.346 1.00 97.81 113 VAL A C 1
ATOM 879 O O . VAL A 1 113 ? -8.292 -13.106 -2.501 1.00 97.81 113 VAL A O 1
ATOM 882 N N . GLU A 1 114 ? -6.887 -14.663 -3.314 1.00 97.75 114 GLU A N 1
ATOM 883 C CA . GLU A 1 114 ? -7.627 -14.879 -4.559 1.00 97.75 114 GLU A CA 1
ATOM 884 C C . GLU A 1 114 ? -8.621 -16.030 -4.387 1.00 97.75 114 GLU A C 1
ATOM 886 O O . GLU A 1 114 ? -8.245 -17.138 -4.005 1.00 97.75 114 GLU A O 1
ATOM 891 N N . GLU A 1 115 ? -9.891 -15.775 -4.687 1.00 96.75 115 GLU A N 1
ATOM 892 C CA . GLU A 1 115 ? -10.970 -16.751 -4.624 1.00 96.75 115 GLU A CA 1
ATOM 893 C C . GLU A 1 115 ? -11.979 -16.513 -5.742 1.00 96.75 115 GLU A C 1
ATOM 895 O O . GLU A 1 115 ? -12.447 -15.396 -5.949 1.00 96.75 115 GLU A O 1
ATOM 900 N N . ASN A 1 116 ? -12.353 -17.582 -6.451 1.00 95.69 116 ASN A N 1
ATOM 901 C CA . ASN A 1 116 ? -13.333 -17.534 -7.543 1.00 95.69 116 ASN A CA 1
ATOM 902 C C . ASN A 1 116 ? -13.015 -16.464 -8.611 1.00 95.69 116 ASN A C 1
ATOM 904 O O . ASN A 1 116 ? -13.924 -15.831 -9.146 1.00 95.69 116 ASN A O 1
ATOM 908 N N . GLY A 1 117 ? -11.727 -16.248 -8.907 1.00 96.69 117 GLY A N 1
ATOM 909 C CA . GLY A 1 117 ? -11.274 -15.237 -9.867 1.00 96.69 117 GLY A CA 1
ATOM 910 C C . GLY A 1 117 ? -11.431 -13.793 -9.380 1.00 96.69 117 GLY A C 1
ATOM 911 O O . GLY A 1 117 ? -11.443 -12.878 -10.194 1.00 96.69 117 GLY A O 1
ATOM 912 N N . GLN A 1 118 ? -11.576 -13.575 -8.073 1.00 97.88 118 GLN A N 1
ATOM 913 C CA . GLN A 1 118 ? -11.610 -12.259 -7.439 1.00 97.88 118 GLN A CA 1
ATOM 914 C C . GLN A 1 118 ? -10.563 -12.193 -6.335 1.00 97.88 118 GLN A C 1
ATOM 916 O O . GLN A 1 118 ? -10.220 -13.205 -5.734 1.00 97.88 118 GLN A O 1
ATOM 921 N N . VAL A 1 119 ? -10.092 -10.994 -6.016 1.00 98.19 119 VAL A N 1
ATOM 922 C CA . VAL A 1 119 ? -9.260 -10.764 -4.834 1.00 98.19 119 VAL A CA 1
ATOM 923 C C . VAL A 1 119 ? -10.158 -10.258 -3.719 1.00 98.19 119 VAL A C 1
ATOM 925 O O . VAL A 1 119 ? -10.815 -9.224 -3.866 1.00 98.19 119 VAL A O 1
ATOM 928 N N . VAL A 1 120 ? -10.196 -10.984 -2.606 1.00 98.25 120 VAL A N 1
ATOM 929 C CA . VAL A 1 120 ? -11.049 -10.690 -1.452 1.00 98.25 120 VAL A CA 1
ATOM 930 C C . VAL A 1 120 ? -10.210 -10.425 -0.209 1.00 98.25 120 VAL A C 1
ATOM 932 O O . VAL A 1 120 ? -9.209 -11.093 0.039 1.00 98.25 120 VAL A O 1
ATOM 935 N N . MET A 1 121 ? -10.639 -9.455 0.595 1.00 98.06 121 MET A N 1
ATOM 936 C CA . MET A 1 121 ? -10.106 -9.182 1.923 1.00 98.06 121 MET A CA 1
ATOM 937 C C . MET A 1 121 ? -11.061 -9.750 2.969 1.00 98.06 121 MET A C 1
ATOM 939 O O . MET A 1 121 ? -12.201 -9.304 3.095 1.00 98.06 121 MET A O 1
ATOM 943 N N . ARG A 1 122 ? -10.585 -10.715 3.751 1.00 98.00 122 ARG A N 1
ATOM 944 C CA . ARG A 1 122 ? -11.318 -11.339 4.853 1.00 98.00 122 ARG A CA 1
ATOM 945 C C . ARG A 1 122 ? -10.748 -10.860 6.174 1.00 98.00 122 ARG A C 1
ATOM 947 O O . ARG A 1 122 ? -9.543 -10.937 6.391 1.00 98.00 122 ARG A O 1
ATOM 954 N N . LYS A 1 123 ? -11.605 -10.395 7.074 1.00 97.50 123 LYS A N 1
ATOM 955 C CA . LYS A 1 123 ? -11.199 -9.947 8.410 1.00 97.50 123 LYS A CA 1
ATOM 956 C C . LYS A 1 123 ? -12.242 -10.332 9.440 1.00 97.50 123 LYS A C 1
ATOM 958 O O . LYS A 1 123 ? -13.440 -10.227 9.185 1.00 97.50 123 LYS A O 1
ATOM 963 N N . THR A 1 124 ? -11.786 -10.747 10.612 1.00 98.00 124 THR A N 1
ATOM 964 C CA . THR A 1 124 ? -12.668 -11.181 11.696 1.00 98.00 124 THR A CA 1
ATOM 965 C C . THR A 1 124 ? -12.454 -10.281 12.894 1.00 98.00 124 THR A C 1
ATOM 967 O O . THR A 1 124 ? -11.388 -10.270 13.501 1.00 98.00 124 THR A O 1
ATOM 970 N N . CYS A 1 125 ? -13.481 -9.512 13.237 1.00 97.25 125 CYS A N 1
ATOM 971 C CA . CYS A 1 125 ? -13.484 -8.704 14.442 1.00 97.25 125 CYS A CA 1
ATOM 972 C C . CYS A 1 125 ? -14.014 -9.535 15.621 1.00 97.25 125 CYS A C 1
ATOM 974 O O . CYS A 1 125 ? -15.110 -10.088 15.500 1.00 97.25 125 CYS A O 1
ATOM 976 N N . PRO A 1 126 ? -13.337 -9.556 16.784 1.00 96.06 126 PRO A N 1
ATOM 977 C CA . PRO A 1 126 ? -13.842 -10.241 17.977 1.00 96.06 126 PRO A CA 1
ATOM 978 C C . PRO A 1 126 ? -15.231 -9.759 18.428 1.00 96.06 126 PRO A C 1
ATOM 980 O O . PRO A 1 126 ? -16.012 -10.537 18.965 1.00 96.06 126 PRO A O 1
ATOM 983 N N . LYS A 1 127 ? -15.556 -8.480 18.184 1.00 96.56 127 LYS A N 1
ATOM 984 C CA . LYS A 1 127 ? -16.829 -7.852 18.576 1.00 96.56 127 LYS A CA 1
ATOM 985 C C . LYS A 1 127 ? -17.919 -7.968 17.510 1.00 96.56 127 LYS A C 1
ATOM 987 O O . LYS A 1 127 ? -19.095 -8.101 17.833 1.00 96.56 127 LYS A O 1
ATOM 992 N N . HIS A 1 128 ? -17.546 -7.863 16.235 1.00 97.38 128 HIS A N 1
ATOM 993 C CA . HIS A 1 128 ? -18.506 -7.693 15.138 1.00 97.38 128 HIS A CA 1
ATOM 994 C C . HIS A 1 128 ? -18.569 -8.878 14.166 1.00 97.38 128 HIS A C 1
ATOM 996 O O . HIS A 1 128 ? -19.447 -8.894 13.302 1.00 97.38 128 HIS A O 1
ATOM 1002 N N . GLY A 1 129 ? -17.699 -9.875 14.322 1.00 97.19 129 GLY A N 1
ATOM 1003 C CA . GLY A 1 129 ? -17.666 -11.082 13.499 1.00 97.19 129 GLY A CA 1
ATOM 1004 C C . GLY A 1 129 ? -16.903 -10.912 12.183 1.00 97.19 129 GLY A C 1
ATOM 1005 O O . GLY A 1 129 ? -16.018 -10.062 12.063 1.00 97.19 129 GLY A O 1
ATOM 1006 N N . LEU A 1 130 ? -17.235 -11.764 11.211 1.00 97.62 130 LEU A N 1
ATOM 1007 C CA . LEU A 1 130 ? -16.578 -11.837 9.906 1.00 97.62 130 LEU A CA 1
ATOM 1008 C C . LEU A 1 130 ? -17.040 -10.716 8.968 1.00 97.62 130 LEU A C 1
ATOM 1010 O O . LEU A 1 130 ? -18.230 -10.414 8.867 1.00 97.62 130 LEU A O 1
ATOM 1014 N N . PHE A 1 131 ? -16.086 -10.169 8.226 1.00 97.88 131 PHE A N 1
ATOM 1015 C CA . PHE A 1 131 ? -16.304 -9.304 7.078 1.00 97.88 131 PHE A CA 1
ATOM 1016 C C . PHE A 1 131 ? -15.502 -9.829 5.891 1.00 97.88 131 PHE A C 1
ATOM 1018 O O . PHE A 1 131 ? -14.354 -10.252 6.051 1.00 97.88 131 PHE A O 1
ATOM 1025 N N . VAL A 1 132 ? -16.113 -9.780 4.710 1.00 97.44 132 VAL A N 1
ATOM 1026 C CA . VAL A 1 132 ? -15.482 -10.146 3.442 1.00 97.44 132 VAL A CA 1
ATOM 1027 C C . VAL A 1 132 ? -15.774 -9.034 2.447 1.00 97.44 132 VAL A C 1
ATOM 1029 O O . VAL A 1 132 ? -16.933 -8.801 2.112 1.00 97.44 132 VAL A O 1
ATOM 1032 N N . ASP A 1 133 ? -14.723 -8.357 2.000 1.00 96.25 133 ASP A N 1
ATOM 1033 C CA . ASP A 1 133 ? -14.795 -7.258 1.042 1.00 96.25 133 ASP A CA 1
ATOM 1034 C C . ASP A 1 133 ? -14.105 -7.686 -0.262 1.00 96.25 133 ASP A C 1
ATOM 1036 O O . ASP A 1 133 ? -13.002 -8.234 -0.237 1.00 96.25 133 ASP A O 1
ATOM 1040 N N . VAL A 1 134 ? -14.729 -7.437 -1.415 1.00 97.50 134 VAL A N 1
ATOM 1041 C CA . VAL A 1 134 ? -14.080 -7.648 -2.720 1.00 97.50 134 VAL A CA 1
ATOM 1042 C C . VAL A 1 134 ? -13.147 -6.469 -2.987 1.00 97.50 134 VAL A C 1
ATOM 1044 O O . VAL A 1 134 ? -13.599 -5.329 -3.076 1.00 97.50 134 VAL A O 1
ATOM 1047 N N . MET A 1 135 ? -11.848 -6.738 -3.118 1.00 96.12 135 MET A N 1
ATOM 1048 C CA . MET A 1 135 ? -10.840 -5.728 -3.453 1.00 96.12 135 MET A CA 1
ATOM 1049 C C . MET A 1 135 ? -10.733 -5.507 -4.959 1.00 96.12 135 MET A C 1
ATOM 1051 O O . MET A 1 135 ? -10.635 -4.369 -5.411 1.00 96.12 135 MET A O 1
ATOM 1055 N N . ALA A 1 136 ? -10.741 -6.593 -5.732 1.00 97.69 136 ALA A N 1
ATOM 1056 C CA . ALA A 1 136 ? -10.661 -6.543 -7.185 1.00 97.69 136 ALA A CA 1
ATOM 1057 C C . ALA A 1 136 ? -11.425 -7.709 -7.812 1.00 97.69 136 ALA A C 1
ATOM 1059 O O . ALA A 1 136 ? -11.411 -8.827 -7.302 1.00 97.69 136 ALA A O 1
ATOM 1060 N N . THR A 1 137 ? -12.061 -7.451 -8.951 1.00 98.06 137 THR A N 1
ATOM 1061 C CA . THR A 1 137 ? -12.743 -8.476 -9.757 1.00 98.06 137 THR A CA 1
ATOM 1062 C C . THR A 1 137 ? -11.849 -9.090 -10.834 1.00 98.06 137 THR A C 1
ATOM 1064 O O . THR A 1 137 ? -12.287 -10.003 -11.519 1.00 98.06 137 THR A O 1
ATOM 1067 N N . ASP A 1 138 ? -10.635 -8.562 -11.012 1.00 97.88 138 ASP A N 1
ATOM 1068 C CA . ASP A 1 138 ? -9.614 -9.059 -11.937 1.00 97.88 138 ASP A CA 1
ATOM 1069 C C . ASP A 1 138 ? -8.269 -9.138 -11.185 1.00 97.88 138 ASP A C 1
ATOM 1071 O O . ASP A 1 138 ? -7.645 -8.099 -10.925 1.00 97.88 138 ASP A O 1
ATOM 1075 N N . PRO A 1 139 ? -7.834 -10.349 -10.792 1.00 97.94 139 PRO A N 1
ATOM 1076 C CA . PRO A 1 139 ? -6.580 -10.559 -10.079 1.00 97.94 139 PRO A CA 1
ATOM 1077 C C . PRO A 1 139 ? -5.351 -10.144 -10.894 1.00 97.94 139 PRO A C 1
ATOM 1079 O O . PRO A 1 139 ? -4.453 -9.507 -10.347 1.00 97.94 139 PRO A O 1
ATOM 1082 N N . ALA A 1 140 ? -5.328 -10.422 -12.202 1.00 97.81 140 ALA A N 1
ATOM 1083 C CA . ALA A 1 140 ? -4.189 -10.102 -13.064 1.00 97.81 140 ALA A CA 1
ATOM 1084 C C . ALA A 1 140 ? -4.029 -8.585 -13.233 1.00 97.81 140 ALA A C 1
ATOM 1086 O O . ALA A 1 140 ? -2.913 -8.056 -13.254 1.00 97.81 140 ALA A O 1
ATOM 1087 N N . PHE A 1 141 ? -5.149 -7.862 -13.310 1.00 97.31 141 PHE A N 1
ATOM 1088 C CA . PHE A 1 141 ? -5.121 -6.406 -13.288 1.00 97.31 141 PHE A CA 1
ATOM 1089 C C . PHE A 1 141 ? -4.587 -5.871 -11.955 1.00 97.31 141 PHE A C 1
ATOM 1091 O O . PHE A 1 141 ? -3.721 -4.994 -11.968 1.00 97.31 141 PHE A O 1
ATOM 1098 N N . LEU A 1 142 ? -5.044 -6.399 -10.813 1.00 97.38 142 LEU A N 1
ATOM 1099 C CA . LEU A 1 142 ? -4.545 -5.957 -9.508 1.00 97.38 142 LEU A CA 1
ATOM 1100 C C . LEU A 1 142 ? -3.046 -6.241 -9.347 1.00 97.38 142 LEU A C 1
ATOM 1102 O O . LEU A 1 142 ? -2.306 -5.344 -8.948 1.00 97.38 142 LEU A O 1
ATOM 1106 N N . GLU A 1 143 ? -2.586 -7.435 -9.724 1.00 96.88 143 GLU A N 1
ATOM 1107 C CA . GLU A 1 143 ? -1.165 -7.799 -9.717 1.00 96.88 143 GLU A CA 1
ATOM 1108 C C . GLU A 1 143 ? -0.347 -6.829 -10.578 1.00 96.88 143 GLU A C 1
ATOM 1110 O O . GLU A 1 143 ? 0.697 -6.327 -10.153 1.00 96.88 143 GLU A O 1
ATOM 1115 N N . ARG A 1 144 ? -0.848 -6.476 -11.770 1.00 97.31 144 ARG A N 1
ATOM 1116 C CA . ARG A 1 144 ? -0.200 -5.475 -12.620 1.00 97.31 144 ARG A CA 1
ATOM 1117 C C . ARG A 1 144 ? -0.112 -4.118 -11.926 1.00 97.31 144 ARG A C 1
ATOM 1119 O O . ARG A 1 144 ? 0.951 -3.502 -11.980 1.00 97.31 144 ARG A O 1
ATOM 1126 N N . ILE A 1 145 ? -1.182 -3.640 -11.297 1.00 96.38 145 ILE A N 1
ATOM 1127 C CA . ILE A 1 145 ? -1.176 -2.355 -10.584 1.00 96.38 145 ILE A CA 1
ATOM 1128 C C . ILE A 1 145 ? -0.190 -2.382 -9.411 1.00 96.38 145 ILE A C 1
ATOM 1130 O O . ILE A 1 145 ? 0.605 -1.453 -9.271 1.00 96.38 145 ILE A O 1
ATOM 1134 N N . GLU A 1 146 ? -0.177 -3.451 -8.615 1.00 95.94 146 GLU A N 1
ATOM 1135 C CA . GLU A 1 146 ? 0.766 -3.599 -7.505 1.00 95.94 146 GLU A CA 1
ATOM 1136 C C . GLU A 1 146 ? 2.223 -3.705 -8.002 1.00 95.94 146 GLU A C 1
ATOM 1138 O O . GLU A 1 146 ? 3.109 -3.084 -7.418 1.00 95.94 146 GLU A O 1
ATOM 1143 N N . SER A 1 147 ? 2.486 -4.362 -9.140 1.00 95.31 147 SER A N 1
ATOM 1144 C CA . SER A 1 147 ? 3.833 -4.425 -9.745 1.00 95.31 147 SER A CA 1
ATOM 1145 C C . SER A 1 147 ? 4.387 -3.059 -10.177 1.00 95.31 147 SER A C 1
ATOM 1147 O O . SER A 1 147 ? 5.593 -2.903 -10.367 1.00 95.31 147 SER A O 1
ATOM 1149 N N . LEU A 1 148 ? 3.509 -2.065 -10.343 1.00 95.75 148 LEU A N 1
ATOM 1150 C CA . LEU A 1 148 ? 3.857 -0.692 -10.707 1.00 95.75 148 LEU A CA 1
ATOM 1151 C C . LEU A 1 148 ? 4.008 0.228 -9.487 1.00 95.75 148 LEU A C 1
ATOM 1153 O O . LEU A 1 148 ? 4.184 1.435 -9.655 1.00 95.75 148 LEU A O 1
ATOM 1157 N N . PHE A 1 149 ? 3.943 -0.301 -8.262 1.00 94.56 149 PHE A N 1
ATOM 1158 C CA . PHE A 1 149 ? 4.110 0.497 -7.053 1.00 94.56 149 PHE A CA 1
ATOM 1159 C C . PHE A 1 149 ? 5.514 1.124 -6.983 1.00 94.56 149 PHE A C 1
ATOM 1161 O O . PHE A 1 149 ? 6.526 0.435 -6.883 1.00 94.56 149 PHE A O 1
ATOM 1168 N N . PHE A 1 150 ? 5.580 2.458 -6.990 1.00 92.06 150 PHE A N 1
ATOM 1169 C CA . PHE A 1 150 ? 6.834 3.223 -7.082 1.00 92.06 150 PHE A CA 1
ATOM 1170 C C . PHE A 1 150 ? 7.625 3.344 -5.769 1.00 92.06 150 PHE A C 1
ATOM 1172 O O . PHE A 1 150 ? 8.604 4.097 -5.717 1.00 92.06 150 PHE A O 1
ATOM 1179 N N . GLY A 1 151 ? 7.194 2.653 -4.712 1.00 93.25 151 GLY A N 1
ATOM 1180 C CA . GLY A 1 151 ? 7.720 2.822 -3.361 1.00 93.25 151 GLY A CA 1
ATOM 1181 C C . GLY A 1 151 ? 7.065 3.988 -2.606 1.00 93.25 151 GLY A C 1
ATOM 1182 O O . GLY A 1 151 ? 6.489 4.894 -3.206 1.00 93.25 151 GLY A O 1
ATOM 1183 N N . ARG A 1 152 ? 7.139 3.961 -1.273 1.00 90.75 152 ARG A N 1
ATOM 1184 C CA . ARG A 1 152 ? 6.642 5.024 -0.384 1.00 90.75 152 ARG A CA 1
ATOM 1185 C C . ARG A 1 152 ? 7.573 6.236 -0.429 1.00 90.75 152 ARG A C 1
ATOM 1187 O O . ARG A 1 152 ? 8.789 6.062 -0.444 1.00 90.75 152 ARG A O 1
ATOM 1194 N N . ASP A 1 153 ? 7.000 7.438 -0.378 1.00 87.75 153 ASP A N 1
ATOM 1195 C CA . ASP A 1 153 ? 7.767 8.689 -0.410 1.00 87.75 153 ASP A CA 1
ATOM 1196 C C . ASP A 1 153 ? 8.525 8.947 0.894 1.00 87.75 153 ASP A C 1
ATOM 1198 O O . ASP A 1 153 ? 9.746 8.996 0.903 1.00 87.75 153 ASP A O 1
ATOM 1202 N N . PHE A 1 154 ? 7.807 9.105 2.005 1.00 85.50 154 PHE A N 1
ATOM 1203 C CA . PHE A 1 154 ? 8.379 9.327 3.330 1.00 85.50 154 PHE A CA 1
ATOM 1204 C C . PHE A 1 154 ? 7.784 8.323 4.312 1.00 85.50 154 PHE A C 1
ATOM 1206 O O . PHE A 1 154 ? 6.674 7.826 4.108 1.00 85.50 154 PHE A O 1
ATOM 1213 N N . LYS A 1 155 ? 8.499 8.040 5.406 1.00 75.75 155 LYS A N 1
ATOM 1214 C CA . LYS A 1 155 ? 7.882 7.369 6.551 1.00 75.75 155 LYS A CA 1
ATOM 1215 C C . LYS A 1 155 ? 6.796 8.295 7.112 1.00 75.75 155 LYS A C 1
ATOM 1217 O O . LYS A 1 155 ? 7.110 9.336 7.683 1.00 75.75 155 LYS A O 1
ATOM 1222 N N . ALA A 1 156 ? 5.534 7.937 6.902 1.00 65.75 156 ALA A N 1
ATOM 1223 C CA . ALA A 1 156 ? 4.436 8.480 7.688 1.00 65.75 156 ALA A CA 1
ATOM 1224 C C . ALA A 1 156 ? 4.476 7.788 9.060 1.00 65.75 156 ALA A C 1
ATOM 1226 O O . ALA A 1 156 ? 4.684 6.579 9.070 1.00 65.75 156 ALA A O 1
ATOM 1227 N N . ALA A 1 157 ? 4.382 8.589 10.130 1.00 58.66 157 ALA A N 1
ATOM 1228 C CA . ALA A 1 157 ? 4.473 8.285 11.571 1.00 58.66 157 ALA A CA 1
ATOM 1229 C C . ALA A 1 157 ? 4.531 6.800 12.005 1.00 58.66 157 ALA A C 1
ATOM 1231 O O . ALA A 1 157 ? 3.741 5.981 11.541 1.00 58.66 157 ALA A O 1
ATOM 1232 N N . GLU A 1 158 ? 5.456 6.502 12.930 1.00 50.09 158 GLU A N 1
ATOM 1233 C CA . GLU A 1 158 ? 5.507 5.245 13.702 1.00 50.09 158 GLU A CA 1
ATOM 1234 C C . GLU A 1 158 ? 4.458 5.237 14.818 1.00 50.09 158 GLU A C 1
ATOM 1236 O O . GLU A 1 158 ? 4.215 6.326 15.393 1.00 50.09 158 GLU A O 1
#

Sequence (158 aa):
MFSDQFRRGETDKNKLTGVRGSKIVSTLSDVAWKAFQSVNKRLPEGEAIRPKWAPGPLLKSYERSAPPLGFPRETDSLCPRCVKEVRTAVIDGTTSLESLMNEHPGEIKAQIVEENGQVVMRKTCPKHGLFVDVMATDPAFLERIESLFFGRDFKAAE

Foldseek 3Di:
DPDPPPDPDPPDPDVCPDPVNVVVVVVVVVVVVVVVVVVVVPDDDDFADADPPDPGGWDDLVRFADDDDDPFDKDKDFDPVQVVVVVVCCVVVVDPPVCCVPVVTRIWIWTFHDDPQFTWIWTQDPPPGIDIDTPGNHRVVRNVVSVPDSGDTDDDDD

Nearest PDB structures (foldseek):
  7tol-assembly1_A  TM=9.277E-01  e=5.291E-03  Methanocaldococcus jannaschii
  7tom-assembly1_A  TM=9.164E-01  e=8.915E-03  Methanocaldococcus jannaschii
  3em0-assembly1_A  TM=4.677E-01  e=2.614E+00  Danio rerio
  8a8o-assembly1_C  TM=6.218E-01  e=6.608E+00  Methanothermococcus thermolithotrophicus DSM 2095

Radius of gyration: 27.14 Å; Cα contacts (8 Å, |Δi|>4): 154; chains: 1; bounding box: 51×41×78 Å